Protein AF-A0A524ASZ9-F1 (afdb_monomer_lite)

Radius of gyration: 13.93 Å; chains: 1; bounding box: 34×25×43 Å

Secondary structure (DSSP, 8-state):
-------SS-EEEEEEHHHHHSS--SSTTPPEEEEEEETT-BTTB--PPTT-BS-B-TTT-PBP-EEEEEESSSEEEEEEEEEEETTS-EEEEEEEEEE-

Structure (mmCIF, N/CA/C/O backbone):
data_AF-A0A524ASZ9-F1
#
_entry.id   AF-A0A524ASZ9-F1
#
loop_
_atom_site.group_PDB
_atom_site.id
_atom_site.type_symbol
_atom_site.label_atom_id
_atom_site.label_alt_id
_atom_site.label_comp_id
_atom_site.label_asym_id
_atom_site.label_entity_id
_atom_site.label_seq_id
_atom_site.pdbx_PDB_ins_code
_atom_site.Cartn_x
_atom_site.Cartn_y
_atom_site.Cartn_z
_atom_site.occupancy
_atom_site.B_iso_or_equiv
_atom_site.auth_seq_id
_atom_site.auth_comp_id
_atom_site.auth_asym_id
_atom_site.auth_atom_id
_atom_site.pdbx_PDB_model_num
ATOM 1 N N . MET A 1 1 ? 4.078 -15.315 12.394 1.00 36.28 1 MET A N 1
ATOM 2 C CA . MET A 1 1 ? 3.803 -14.950 13.804 1.00 36.28 1 MET A CA 1
ATOM 3 C C . MET A 1 1 ? 3.989 -13.446 13.894 1.00 36.28 1 MET A C 1
ATOM 5 O O . MET A 1 1 ? 5.095 -12.995 13.645 1.00 36.28 1 MET A O 1
ATOM 9 N N . ARG A 1 2 ? 2.904 -12.683 14.089 1.00 57.12 2 ARG A N 1
ATOM 10 C CA . ARG A 1 2 ? 2.920 -11.209 14.082 1.00 57.12 2 ARG A CA 1
ATOM 11 C C . ARG A 1 2 ? 3.430 -10.699 15.428 1.00 57.12 2 ARG A C 1
ATOM 13 O O . ARG A 1 2 ? 2.941 -11.164 16.455 1.00 57.12 2 ARG A O 1
ATOM 20 N N . VAL A 1 3 ? 4.387 -9.775 15.422 1.00 41.72 3 VAL A N 1
ATOM 21 C CA . VAL A 1 3 ? 4.766 -9.011 16.617 1.00 41.72 3 VAL A CA 1
ATOM 22 C C . VAL A 1 3 ? 4.184 -7.616 16.438 1.00 41.72 3 VAL A C 1
ATOM 24 O O . VAL A 1 3 ? 4.841 -6.730 15.906 1.00 41.72 3 VAL A O 1
ATOM 27 N N . ALA A 1 4 ? 2.925 -7.451 16.840 1.00 48.62 4 ALA A N 1
ATOM 28 C CA . ALA A 1 4 ? 2.390 -6.131 17.128 1.00 48.62 4 ALA A CA 1
ATOM 29 C C . ALA A 1 4 ? 3.093 -5.640 18.400 1.00 48.62 4 ALA A C 1
ATOM 31 O O . ALA A 1 4 ? 3.101 -6.339 19.418 1.00 48.62 4 ALA A O 1
ATOM 32 N N . SER A 1 5 ? 3.748 -4.485 18.340 1.00 49.84 5 SER A N 1
ATOM 33 C CA . SER A 1 5 ? 4.274 -3.841 19.538 1.00 49.84 5 SER A CA 1
ATOM 34 C C . SER A 1 5 ? 3.120 -3.140 20.247 1.00 49.84 5 SER A C 1
ATOM 36 O O . SER A 1 5 ? 2.737 -2.036 19.867 1.00 49.84 5 SER A O 1
ATOM 38 N N . ASP A 1 6 ? 2.553 -3.798 21.258 1.00 45.62 6 ASP A N 1
ATOM 39 C CA . ASP A 1 6 ? 1.555 -3.197 22.141 1.00 45.62 6 ASP A CA 1
ATOM 40 C C . ASP A 1 6 ? 2.241 -2.167 23.050 1.00 45.62 6 ASP A C 1
ATOM 42 O O . ASP A 1 6 ? 2.945 -2.503 24.005 1.00 45.62 6 ASP A O 1
ATOM 46 N N . ILE A 1 7 ? 2.067 -0.893 22.705 1.00 54.34 7 ILE A N 1
ATOM 47 C CA . ILE A 1 7 ? 2.373 0.247 23.567 1.00 54.34 7 ILE A CA 1
ATOM 48 C C . ILE A 1 7 ? 1.058 0.983 23.832 1.00 54.34 7 ILE A C 1
ATOM 50 O O . ILE A 1 7 ? 0.821 2.073 23.329 1.00 54.34 7 ILE A O 1
ATOM 54 N N . GLY A 1 8 ? 0.163 0.361 24.603 1.00 50.94 8 GLY A N 1
ATOM 55 C CA . GLY A 1 8 ? -0.877 1.062 25.360 1.00 50.94 8 GLY A CA 1
ATOM 56 C C . GLY A 1 8 ? -1.770 1.994 24.536 1.00 50.94 8 GLY A C 1
ATOM 57 O O . GLY A 1 8 ? -1.789 3.199 24.777 1.00 50.94 8 GLY A O 1
ATOM 58 N N . GLY A 1 9 ? -2.550 1.429 23.610 1.00 61.19 9 GLY A N 1
ATOM 59 C CA . GLY A 1 9 ? -3.723 2.099 23.028 1.00 61.19 9 GLY A CA 1
ATOM 60 C C . GLY A 1 9 ? -3.666 2.430 21.534 1.00 61.19 9 GLY A C 1
ATOM 61 O O . GLY A 1 9 ? -4.604 3.046 21.030 1.00 61.19 9 GLY A O 1
ATOM 62 N N . THR A 1 10 ? -2.621 2.020 20.812 1.00 70.50 10 THR A N 1
ATOM 63 C CA . THR A 1 10 ? -2.511 2.211 19.355 1.00 70.50 10 THR A CA 1
ATOM 64 C C . THR A 1 10 ? -2.438 0.875 18.623 1.00 70.50 10 THR A C 1
ATOM 66 O O . THR A 1 10 ? -1.542 0.076 18.876 1.00 70.50 10 THR A O 1
ATOM 69 N N . PHE A 1 11 ? -3.360 0.651 17.685 1.00 83.75 11 PHE A N 1
ATOM 70 C CA . PHE A 1 11 ? -3.430 -0.558 16.859 1.00 83.75 11 PHE A CA 1
ATOM 71 C C . PHE A 1 11 ? -2.532 -0.408 15.630 1.00 83.75 11 PHE A C 1
ATOM 73 O O . PHE A 1 11 ? -3.013 -0.239 14.512 1.00 83.75 11 PHE A O 1
ATOM 80 N N . THR A 1 12 ? -1.223 -0.350 15.852 1.00 87.25 12 THR A N 1
ATOM 81 C CA . THR A 1 12 ? -0.228 -0.138 14.795 1.00 87.25 12 THR A CA 1
ATOM 82 C C . THR A 1 12 ? 0.264 -1.470 14.245 1.00 87.25 12 THR A C 1
ATOM 84 O O . THR A 1 12 ? 0.623 -2.356 15.017 1.00 87.25 12 THR A O 1
ATOM 87 N N . ASP A 1 13 ? 0.307 -1.600 12.919 1.00 86.94 13 ASP A N 1
ATOM 88 C CA . ASP A 1 13 ? 0.831 -2.793 12.249 1.00 86.94 13 ASP A CA 1
ATOM 89 C C . ASP A 1 13 ? 1.831 -2.428 11.144 1.00 86.94 13 ASP A C 1
ATOM 91 O O . ASP A 1 13 ? 1.715 -1.379 10.495 1.00 86.94 13 ASP A O 1
ATOM 95 N N . LEU A 1 14 ? 2.808 -3.314 10.936 1.00 89.25 14 LEU A N 1
ATOM 96 C CA . LEU A 1 14 ? 3.757 -3.252 9.825 1.00 89.25 14 LEU A CA 1
ATOM 97 C C . LEU A 1 14 ? 3.242 -4.130 8.692 1.00 89.25 14 LEU A C 1
ATOM 99 O O . LEU A 1 14 ? 3.075 -5.338 8.845 1.00 89.25 14 LEU A O 1
ATOM 103 N N . ILE A 1 15 ? 3.014 -3.514 7.541 1.00 88.56 15 ILE A N 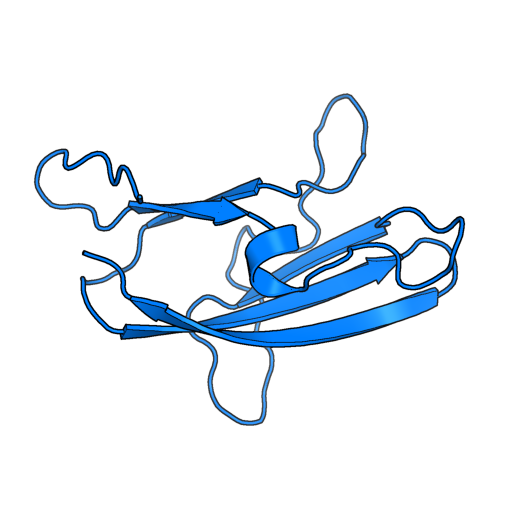1
ATOM 104 C CA . ILE A 1 15 ? 2.374 -4.146 6.395 1.00 88.56 15 ILE A CA 1
ATOM 105 C C . ILE A 1 15 ? 3.393 -4.239 5.270 1.00 88.56 15 ILE A C 1
ATOM 107 O O . ILE A 1 15 ? 3.925 -3.229 4.796 1.00 88.56 15 ILE A O 1
ATOM 111 N N . TYR A 1 16 ? 3.657 -5.472 4.853 1.00 86.12 16 TYR A N 1
ATOM 112 C CA . TYR A 1 16 ? 4.591 -5.806 3.791 1.00 86.12 16 TYR A CA 1
ATOM 113 C C . TYR A 1 16 ? 3.835 -5.960 2.472 1.00 86.12 16 TYR A C 1
ATOM 115 O O . TYR A 1 16 ? 2.801 -6.622 2.401 1.00 86.12 16 TYR A O 1
ATOM 123 N N . LEU A 1 17 ? 4.332 -5.317 1.417 1.00 85.06 17 LEU A N 1
ATOM 124 C CA . LEU A 1 17 ? 3.668 -5.296 0.119 1.00 85.06 17 LEU A CA 1
ATOM 125 C C . LEU A 1 17 ? 3.483 -6.705 -0.453 1.00 85.06 17 LEU A C 1
ATOM 127 O O . LEU A 1 17 ? 2.401 -7.031 -0.928 1.00 85.06 17 LEU A O 1
ATOM 131 N N . ASP A 1 18 ? 4.521 -7.532 -0.396 1.00 83.94 18 ASP A N 1
ATOM 132 C CA . ASP A 1 18 ? 4.534 -8.905 -0.905 1.00 83.94 18 ASP A CA 1
ATOM 133 C C . ASP A 1 18 ? 3.547 -9.833 -0.179 1.00 83.94 18 ASP A C 1
ATOM 135 O O . ASP A 1 18 ? 2.969 -10.715 -0.811 1.00 83.94 18 ASP A O 1
ATOM 139 N N . GLU A 1 19 ? 3.257 -9.598 1.103 1.00 82.81 19 GLU A N 1
ATOM 140 C CA . GLU A 1 19 ? 2.193 -10.317 1.825 1.00 82.81 19 GLU A CA 1
ATOM 141 C C . GLU A 1 19 ? 0.781 -9.979 1.309 1.00 82.81 19 GLU A C 1
ATOM 143 O O . GLU A 1 19 ? -0.141 -10.795 1.418 1.00 82.81 19 GLU A O 1
ATOM 148 N N . VAL A 1 20 ? 0.606 -8.783 0.739 1.00 80.12 20 VAL A N 1
ATOM 149 C CA . VAL A 1 20 ? -0.687 -8.298 0.239 1.00 80.12 20 VAL A CA 1
ATOM 150 C C . VAL A 1 20 ? -0.866 -8.626 -1.239 1.00 80.12 20 VAL A C 1
ATOM 152 O O . VAL A 1 20 ? -1.932 -9.096 -1.633 1.00 80.12 20 VAL A O 1
ATOM 155 N N . ILE A 1 21 ? 0.155 -8.393 -2.069 1.00 79.94 21 ILE A N 1
ATOM 156 C CA . ILE A 1 21 ? 0.045 -8.524 -3.532 1.00 79.94 21 ILE A CA 1
ATOM 157 C C . ILE A 1 21 ? 0.693 -9.791 -4.106 1.00 79.94 21 ILE A C 1
ATOM 159 O O . ILE A 1 21 ? 0.467 -10.095 -5.282 1.00 79.94 21 ILE A O 1
ATOM 163 N N . GLY A 1 22 ? 1.475 -10.524 -3.306 1.00 75.94 22 GLY A N 1
ATOM 164 C CA . GLY A 1 22 ? 2.293 -11.654 -3.749 1.00 75.94 22 GLY A CA 1
ATOM 165 C C . GLY A 1 22 ? 3.593 -11.216 -4.432 1.00 75.94 22 GLY A C 1
ATOM 166 O O . GLY A 1 22 ? 4.191 -10.203 -4.071 1.00 75.94 22 GLY A O 1
ATOM 167 N N . GLU A 1 23 ? 4.040 -11.979 -5.437 1.00 67.94 23 GLU A N 1
ATOM 168 C CA . GLU A 1 23 ? 5.201 -11.591 -6.244 1.00 67.94 23 GLU A CA 1
ATOM 169 C C . GLU A 1 23 ? 4.962 -10.233 -6.915 1.00 67.94 23 GLU A C 1
ATOM 171 O O . GLU A 1 23 ? 3.975 -9.998 -7.614 1.00 67.94 23 GLU A O 1
ATOM 176 N N . VAL A 1 24 ? 5.895 -9.327 -6.646 1.00 66.19 24 VAL A N 1
ATOM 177 C CA . VAL A 1 24 ? 5.747 -7.886 -6.850 1.00 66.19 24 VAL A CA 1
ATOM 178 C C . VAL A 1 24 ? 5.999 -7.475 -8.314 1.00 66.19 24 VAL A C 1
ATOM 180 O O . VAL A 1 24 ? 5.581 -6.405 -8.747 1.00 66.19 24 VAL A O 1
ATOM 183 N N . SER A 1 25 ? 6.657 -8.323 -9.107 1.00 63.69 25 SER A N 1
ATOM 184 C CA . SER A 1 25 ? 6.939 -8.067 -10.523 1.00 63.69 25 SER A CA 1
ATOM 185 C C . SER A 1 25 ? 5.682 -8.310 -11.371 1.00 63.69 25 SER A C 1
ATOM 187 O O . SER A 1 25 ? 5.213 -9.440 -11.502 1.00 63.69 25 SER A O 1
ATOM 189 N N . LEU A 1 26 ? 5.118 -7.235 -11.936 1.00 79.38 26 LEU A N 1
ATOM 190 C CA . LEU A 1 26 ? 4.000 -7.318 -12.888 1.00 79.38 26 LEU A CA 1
ATOM 191 C C . LEU A 1 26 ? 4.508 -7.604 -14.308 1.00 79.38 26 LEU A C 1
ATOM 193 O O . LEU A 1 26 ? 3.918 -8.415 -15.021 1.00 79.38 26 LEU A O 1
ATOM 197 N N . ASN A 1 27 ? 5.638 -7.001 -14.676 1.00 85.12 27 ASN A N 1
ATOM 198 C CA . ASN A 1 27 ? 6.460 -7.366 -15.826 1.00 85.12 27 ASN A CA 1
ATOM 199 C C . ASN A 1 27 ? 7.783 -7.979 -15.351 1.00 85.12 27 ASN A C 1
ATOM 201 O O . ASN A 1 27 ? 8.384 -7.461 -14.411 1.00 85.12 27 ASN A O 1
ATOM 205 N N . LYS A 1 28 ? 8.256 -9.043 -16.021 1.00 81.12 28 LYS A N 1
ATOM 206 C CA . LYS A 1 28 ? 9.377 -9.915 -15.592 1.00 81.12 28 LYS A CA 1
ATOM 207 C C . LYS A 1 28 ? 10.647 -9.178 -15.134 1.00 81.12 28 LYS A C 1
ATOM 209 O O . LYS A 1 28 ? 11.298 -9.638 -14.203 1.00 81.12 28 LYS A O 1
ATOM 214 N N . ASP A 1 29 ? 10.961 -8.047 -15.761 1.00 85.81 29 ASP A N 1
ATOM 215 C CA . ASP A 1 29 ? 12.130 -7.212 -15.444 1.00 85.81 29 ASP A CA 1
ATOM 216 C C . ASP A 1 29 ? 11.739 -5.804 -14.946 1.00 85.81 29 ASP A C 1
ATOM 218 O O . ASP A 1 29 ? 12.582 -4.915 -14.832 1.00 85.81 29 ASP A O 1
ATOM 222 N N . GLY A 1 30 ? 10.447 -5.580 -14.694 1.00 84.88 30 GLY A N 1
ATOM 223 C CA . GLY A 1 30 ? 9.890 -4.318 -14.222 1.00 84.88 30 GLY A CA 1
ATOM 224 C C . GLY A 1 30 ? 10.163 -4.089 -12.742 1.00 84.88 30 GLY A C 1
ATOM 225 O O . GLY A 1 30 ? 10.089 -5.006 -11.918 1.00 84.88 30 GLY A O 1
ATOM 226 N N . ALA A 1 31 ? 10.455 -2.841 -12.396 1.00 87.38 31 ALA A N 1
ATOM 227 C CA . ALA A 1 31 ? 10.571 -2.399 -11.016 1.00 87.38 31 ALA A CA 1
ATOM 228 C C . ALA A 1 31 ? 9.283 -1.693 -10.592 1.00 87.38 31 ALA A C 1
ATOM 230 O O . ALA A 1 31 ? 8.694 -0.940 -11.365 1.00 87.38 31 ALA A O 1
ATOM 231 N N . ILE A 1 32 ? 8.870 -1.864 -9.333 1.00 89.31 32 ILE A N 1
ATOM 232 C CA . ILE A 1 32 ? 7.745 -1.085 -8.811 1.00 89.31 32 ILE A CA 1
ATOM 233 C C . ILE A 1 32 ? 8.085 0.396 -8.855 1.00 89.31 32 ILE A C 1
ATOM 235 O O . ILE A 1 32 ? 8.981 0.886 -8.156 1.00 89.31 32 ILE A O 1
ATOM 239 N N . ALA A 1 33 ? 7.309 1.111 -9.658 1.00 88.69 33 ALA A N 1
ATOM 240 C CA . ALA A 1 33 ? 7.361 2.546 -9.749 1.00 88.69 33 ALA A CA 1
ATOM 241 C C . ALA A 1 33 ? 6.513 3.154 -8.635 1.00 88.69 33 ALA A C 1
ATOM 243 O O . ALA A 1 33 ? 7.013 4.028 -7.934 1.00 88.69 33 ALA A O 1
ATOM 244 N N . ASN A 1 34 ? 5.275 2.699 -8.438 1.00 89.81 34 ASN A N 1
ATOM 245 C CA . ASN A 1 34 ? 4.313 3.330 -7.535 1.00 89.81 34 ASN A CA 1
ATOM 246 C C . ASN A 1 34 ? 3.622 2.307 -6.630 1.00 89.81 34 ASN A C 1
ATOM 248 O O . ASN A 1 34 ? 3.238 1.235 -7.084 1.00 89.81 34 ASN A O 1
ATOM 252 N N . VAL A 1 35 ? 3.405 2.694 -5.370 1.00 92.44 35 VAL A N 1
ATOM 253 C CA . VAL A 1 35 ? 2.577 1.968 -4.396 1.00 92.44 35 VAL A CA 1
ATOM 254 C C . VAL A 1 35 ? 1.613 2.961 -3.752 1.00 92.44 35 VAL A C 1
ATOM 256 O O . VAL A 1 35 ? 2.008 4.081 -3.399 1.00 92.44 35 VAL A O 1
ATOM 259 N N . GLN A 1 36 ? 0.351 2.562 -3.620 1.00 95.25 36 GLN A N 1
ATOM 260 C CA . GLN A 1 36 ? -0.697 3.312 -2.937 1.00 95.25 36 GLN A CA 1
ATOM 261 C C . GLN A 1 36 ? -1.491 2.381 -2.024 1.00 95.25 36 GLN A C 1
ATOM 263 O O . GLN A 1 36 ? -1.811 1.261 -2.423 1.00 95.25 36 GLN A O 1
ATOM 268 N N . TRP A 1 37 ? -1.844 2.859 -0.833 1.00 95.88 37 TRP A N 1
ATOM 269 C CA . TRP A 1 37 ? -2.614 2.091 0.149 1.00 95.88 37 TRP A CA 1
ATOM 270 C C . TRP A 1 37 ? -3.948 2.756 0.463 1.00 95.88 37 TRP A C 1
ATOM 272 O O . TRP A 1 37 ? -4.002 3.967 0.652 1.00 95.88 37 TRP A O 1
ATOM 282 N N . ASP A 1 38 ? -5.000 1.955 0.568 1.00 96.44 38 ASP A N 1
ATOM 283 C CA . ASP A 1 38 ? -6.334 2.310 1.049 1.00 96.44 38 ASP A CA 1
ATOM 284 C C . ASP A 1 38 ? -6.653 1.410 2.254 1.00 96.44 38 ASP A C 1
ATOM 286 O O . ASP A 1 38 ? -7.044 0.255 2.091 1.00 96.44 38 ASP A O 1
ATOM 290 N N . PHE A 1 39 ? -6.426 1.908 3.473 1.00 95.44 39 PHE A N 1
ATOM 291 C CA . PHE A 1 39 ? -6.626 1.138 4.708 1.00 95.44 39 PHE A CA 1
ATOM 292 C C . PHE A 1 39 ? -8.082 1.094 5.189 1.00 95.44 39 PHE A C 1
ATOM 294 O O . PHE A 1 39 ? -8.379 0.426 6.178 1.00 95.44 39 PHE A O 1
ATOM 301 N N . CYS A 1 40 ? -8.990 1.805 4.517 1.00 93.19 40 CYS A N 1
ATOM 302 C CA . CYS A 1 40 ? -10.414 1.848 4.845 1.00 93.19 40 CYS A CA 1
ATOM 303 C C . CYS A 1 40 ? -11.234 1.568 3.581 1.00 93.19 40 CYS A C 1
ATOM 305 O O . CYS A 1 40 ? -12.156 2.312 3.231 1.00 93.19 40 CYS A O 1
ATOM 307 N N . HIS A 1 41 ? -10.858 0.502 2.873 1.00 94.94 41 HIS A N 1
ATOM 308 C CA . HIS A 1 41 ? -11.380 0.241 1.546 1.00 94.94 41 HIS A CA 1
ATOM 309 C C . HIS A 1 41 ? -12.877 -0.068 1.589 1.00 94.94 41 HIS A C 1
ATOM 311 O O . HIS A 1 41 ? -13.339 -0.947 2.322 1.00 94.94 41 HIS A O 1
ATOM 317 N N . GLN A 1 42 ? -13.635 0.642 0.756 1.00 91.19 42 GLN A N 1
ATOM 318 C CA . GLN A 1 42 ? -15.059 0.412 0.542 1.00 91.19 42 GLN A CA 1
ATOM 319 C C . GLN A 1 42 ? -15.274 -0.195 -0.842 1.00 91.19 42 GLN A C 1
ATOM 321 O O . GLN A 1 42 ? -14.659 0.222 -1.825 1.00 91.19 42 GLN A O 1
ATOM 326 N N . ALA A 1 43 ? -16.176 -1.175 -0.926 1.00 87.94 43 ALA A N 1
ATOM 327 C CA . ALA A 1 43 ? -16.437 -1.894 -2.166 1.00 87.94 43 ALA A CA 1
ATOM 328 C C . ALA A 1 43 ? -16.739 -0.933 -3.332 1.00 87.94 43 ALA A C 1
ATOM 330 O O . ALA A 1 43 ? -17.601 -0.059 -3.236 1.00 87.94 43 ALA A O 1
ATOM 331 N N . GLY A 1 44 ? -16.035 -1.127 -4.449 1.00 83.69 44 GLY A N 1
ATOM 332 C CA . GLY A 1 44 ? -16.267 -0.396 -5.696 1.00 83.69 44 GLY A CA 1
ATOM 333 C C . GLY A 1 44 ? -15.507 0.924 -5.845 1.00 83.69 44 GLY A C 1
ATOM 334 O O . GLY A 1 44 ? -15.632 1.554 -6.896 1.00 83.69 44 GLY A O 1
ATOM 335 N N . LYS A 1 45 ? -14.699 1.351 -4.862 1.00 89.75 45 LYS A N 1
ATOM 336 C CA . LYS A 1 45 ? -13.869 2.555 -5.009 1.00 89.75 45 LYS A CA 1
ATOM 337 C C . LYS A 1 45 ? -12.558 2.461 -4.236 1.00 89.75 45 LYS A C 1
ATOM 339 O O . LYS A 1 45 ? -12.558 2.313 -3.023 1.00 89.75 45 LYS A O 1
ATOM 344 N N . PHE A 1 46 ? -11.446 2.629 -4.945 1.00 94.62 46 PHE A N 1
ATOM 345 C CA . PHE A 1 46 ? -10.134 2.801 -4.329 1.00 94.62 46 PHE A CA 1
ATOM 346 C C . PHE A 1 46 ? -9.940 4.266 -3.920 1.00 94.62 46 PHE A C 1
ATOM 348 O O . PHE A 1 46 ? -10.047 5.164 -4.764 1.00 94.62 46 PHE A O 1
ATOM 355 N N . ILE A 1 47 ? -9.673 4.515 -2.638 1.00 95.50 47 ILE A N 1
ATOM 356 C CA . ILE A 1 47 ? -9.357 5.851 -2.120 1.00 95.50 47 ILE A CA 1
ATOM 357 C C . ILE A 1 47 ? -8.065 5.764 -1.317 1.00 95.50 47 ILE A C 1
ATOM 359 O O . ILE A 1 47 ? -8.059 5.288 -0.186 1.00 95.50 47 ILE A O 1
ATOM 363 N N . SER A 1 48 ? -6.967 6.266 -1.880 1.00 95.94 48 SER A N 1
ATOM 364 C CA . SER A 1 48 ? -5.679 6.256 -1.189 1.00 95.94 48 SER A CA 1
ATOM 365 C C . SER A 1 48 ? -5.780 6.976 0.157 1.00 95.94 48 SER A C 1
ATOM 367 O O . SER A 1 48 ? -6.243 8.117 0.246 1.00 95.94 48 SER A O 1
ATOM 369 N N . 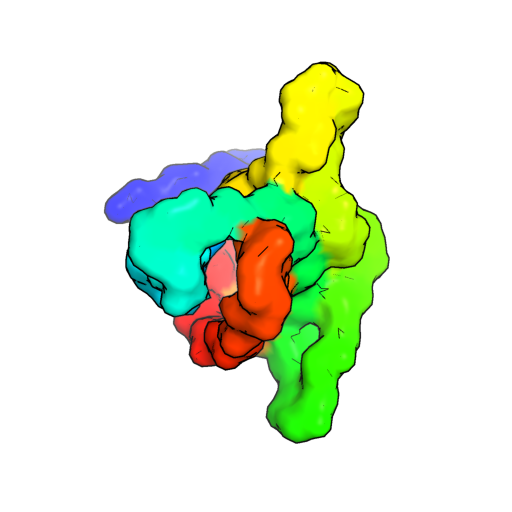THR A 1 49 ? -5.314 6.313 1.209 1.00 96.50 49 THR A N 1
ATOM 370 C CA . THR A 1 49 ? -5.191 6.893 2.540 1.00 96.50 49 THR A CA 1
ATOM 371 C C . THR A 1 49 ? -4.186 8.038 2.493 1.00 96.50 49 THR A C 1
ATOM 373 O O . THR A 1 49 ? -3.102 7.918 1.918 1.00 96.50 49 THR A O 1
ATOM 376 N N . GLN A 1 50 ? -4.545 9.173 3.095 1.00 95.06 50 GLN A N 1
ATOM 377 C CA . GLN A 1 50 ? -3.698 10.360 3.090 1.00 95.06 50 GLN A CA 1
ATOM 378 C C . GLN A 1 50 ? -2.311 10.046 3.661 1.00 95.06 50 GLN A C 1
ATOM 380 O O . GLN A 1 50 ? -2.186 9.467 4.734 1.00 95.06 50 GLN A O 1
ATOM 385 N N . GLY A 1 51 ? -1.267 10.443 2.932 1.00 93.88 51 GLY A N 1
ATOM 386 C CA . GLY A 1 51 ? 0.121 10.158 3.301 1.00 93.88 51 GLY A CA 1
ATOM 387 C C . GLY A 1 51 ? 0.649 8.814 2.798 1.00 93.88 51 GLY A C 1
ATOM 388 O O . GLY A 1 51 ? 1.853 8.613 2.858 1.00 93.88 51 GLY A O 1
ATOM 389 N N . TYR A 1 52 ? -0.195 7.949 2.225 1.00 95.06 52 TYR A N 1
ATOM 390 C CA . TYR A 1 52 ? 0.189 6.631 1.702 1.00 95.06 52 TYR A CA 1
ATOM 391 C C . TYR A 1 52 ? 0.034 6.520 0.181 1.00 95.06 52 TYR A C 1
ATOM 393 O O . TYR A 1 52 ? -0.143 5.435 -0.370 1.00 95.06 52 TYR A O 1
ATOM 401 N N . THR A 1 53 ? 0.125 7.658 -0.507 1.00 93.94 53 THR A N 1
ATOM 402 C CA . THR A 1 53 ? 0.065 7.759 -1.967 1.00 93.94 53 THR A CA 1
ATOM 403 C C . THR A 1 53 ? 1.469 7.989 -2.521 1.00 93.94 53 THR A C 1
ATOM 405 O O . THR A 1 53 ? 2.136 8.941 -2.117 1.00 93.94 53 THR A O 1
ATOM 408 N N . PHE A 1 54 ? 1.911 7.152 -3.467 1.00 90.12 54 PHE A N 1
ATOM 409 C CA . PHE A 1 54 ? 3.206 7.281 -4.154 1.00 90.12 54 PHE A CA 1
ATOM 410 C C . PHE A 1 54 ? 4.407 7.324 -3.196 1.00 90.12 54 PHE A C 1
ATOM 412 O O . PHE A 1 54 ? 5.343 8.107 -3.383 1.00 90.12 54 PHE A O 1
ATOM 419 N N . LEU A 1 55 ? 4.379 6.486 -2.157 1.00 86.94 55 LEU A N 1
ATOM 420 C CA . LEU A 1 55 ? 5.437 6.444 -1.153 1.00 86.94 55 LEU A CA 1
ATOM 421 C C . LEU A 1 55 ? 6.776 6.053 -1.781 1.00 86.94 55 LEU A C 1
ATOM 423 O O . LEU A 1 55 ? 6.909 4.999 -2.407 1.00 86.94 55 LEU A O 1
ATOM 427 N N . ARG A 1 56 ? 7.787 6.900 -1.573 1.00 89.81 56 ARG A N 1
ATOM 428 C CA . ARG A 1 56 ? 9.151 6.684 -2.056 1.00 89.81 56 ARG A CA 1
ATOM 429 C C . ARG A 1 56 ? 10.167 6.942 -0.962 1.00 89.81 56 ARG A C 1
ATOM 431 O O . ARG A 1 56 ? 10.075 7.931 -0.233 1.00 89.81 56 ARG A O 1
ATOM 438 N N . ASP A 1 57 ? 11.187 6.097 -0.918 1.00 89.56 57 ASP A N 1
ATOM 439 C CA . ASP A 1 57 ? 12.365 6.367 -0.113 1.00 89.56 57 ASP A CA 1
ATOM 440 C C . ASP A 1 57 ? 13.082 7.614 -0.654 1.00 89.56 57 ASP A C 1
ATOM 442 O O . ASP A 1 57 ? 13.360 7.748 -1.851 1.00 89.56 57 ASP A O 1
ATOM 446 N N . LYS A 1 58 ? 13.386 8.567 0.230 1.00 87.94 58 LYS A N 1
ATOM 447 C CA . LYS A 1 58 ? 13.899 9.883 -0.183 1.00 87.94 58 LYS A CA 1
ATOM 448 C C . LYS A 1 58 ? 15.285 9.800 -0.818 1.00 87.94 58 LYS A C 1
ATOM 450 O O . LYS A 1 58 ? 15.592 10.643 -1.668 1.00 87.94 58 LYS A O 1
ATOM 455 N N . LYS A 1 59 ? 16.096 8.818 -0.412 1.00 91.50 59 LYS A N 1
ATOM 456 C CA . LYS A 1 59 ? 17.490 8.652 -0.836 1.00 91.50 59 LYS A CA 1
ATOM 457 C C . LYS A 1 59 ? 17.586 7.890 -2.155 1.00 91.50 59 LYS A C 1
ATOM 459 O O . LYS A 1 59 ? 18.237 8.355 -3.082 1.00 91.50 59 LYS A O 1
ATOM 464 N N . THR A 1 60 ? 16.929 6.743 -2.239 1.00 90.81 60 THR A N 1
ATOM 465 C CA . THR A 1 60 ? 16.994 5.823 -3.382 1.00 90.81 60 THR A CA 1
ATOM 466 C C . THR A 1 60 ? 15.940 6.109 -4.446 1.00 90.81 60 THR A C 1
ATOM 468 O O . THR A 1 60 ? 16.061 5.601 -5.556 1.00 90.81 60 THR A O 1
ATOM 471 N N . LYS A 1 61 ? 14.905 6.900 -4.121 1.00 86.44 61 LYS A N 1
ATOM 472 C CA . LYS A 1 61 ? 13.726 7.184 -4.966 1.00 86.44 61 LYS A CA 1
ATOM 473 C C . LYS A 1 61 ? 12.874 5.955 -5.314 1.00 86.44 61 LYS A C 1
ATOM 475 O O . LYS A 1 61 ? 11.885 6.085 -6.041 1.00 86.44 61 LYS A O 1
ATOM 480 N N . ARG A 1 62 ? 13.217 4.785 -4.770 1.00 88.56 62 ARG A N 1
ATOM 481 C CA . ARG A 1 62 ? 12.471 3.536 -4.942 1.00 88.56 62 ARG A CA 1
ATOM 482 C C . ARG A 1 62 ? 11.165 3.583 -4.162 1.00 88.56 62 ARG A C 1
ATOM 484 O O . ARG A 1 62 ? 11.069 4.295 -3.161 1.00 88.56 62 ARG A O 1
ATOM 491 N N . ALA A 1 63 ? 10.174 2.834 -4.631 1.00 89.38 63 ALA A N 1
ATOM 492 C CA . ALA A 1 63 ? 8.918 2.693 -3.916 1.00 89.38 63 ALA A CA 1
ATOM 493 C C . ALA A 1 63 ? 9.137 2.063 -2.532 1.00 89.38 63 ALA A C 1
ATOM 495 O O . ALA A 1 63 ? 10.002 1.202 -2.354 1.00 89.38 63 ALA A O 1
ATOM 496 N N . VAL A 1 64 ? 8.357 2.512 -1.551 1.00 89.69 64 VAL A N 1
ATOM 497 C CA . VAL A 1 64 ? 8.359 1.938 -0.201 1.00 89.69 64 VAL A CA 1
ATOM 498 C C . VAL A 1 64 ? 7.476 0.693 -0.201 1.00 89.69 64 VAL A C 1
ATOM 500 O O . VAL A 1 64 ? 6.283 0.784 -0.477 1.00 89.69 64 VAL A O 1
ATOM 503 N N . LEU A 1 65 ? 8.074 -0.462 0.098 1.00 88.56 65 LEU A N 1
ATOM 504 C CA . LEU A 1 65 ? 7.394 -1.766 0.068 1.00 88.56 65 LEU A CA 1
ATOM 505 C C . LEU A 1 65 ? 6.920 -2.233 1.451 1.00 88.56 65 LEU A C 1
ATOM 507 O O . LEU A 1 65 ? 6.238 -3.242 1.549 1.00 88.56 65 LEU A O 1
ATOM 511 N N . VAL A 1 66 ? 7.294 -1.521 2.513 1.00 90.00 66 VAL A N 1
ATOM 512 C CA . VAL A 1 66 ? 6.868 -1.812 3.885 1.00 90.00 66 VAL A CA 1
ATOM 513 C C . VAL A 1 66 ? 6.363 -0.522 4.495 1.00 90.00 66 VAL A C 1
ATOM 515 O O . VAL A 1 66 ? 7.073 0.484 4.479 1.00 90.00 66 VAL A O 1
ATOM 518 N N . VAL A 1 67 ? 5.140 -0.540 5.005 1.00 91.25 67 VAL A N 1
ATOM 519 C CA . VAL A 1 67 ? 4.495 0.636 5.589 1.00 91.25 67 VAL A CA 1
ATOM 520 C C . VAL A 1 67 ? 4.030 0.330 7.000 1.00 91.25 67 VAL A C 1
ATOM 522 O O . VAL A 1 67 ? 3.618 -0.783 7.298 1.00 91.25 67 VAL A O 1
ATOM 525 N N . GLU A 1 68 ? 4.087 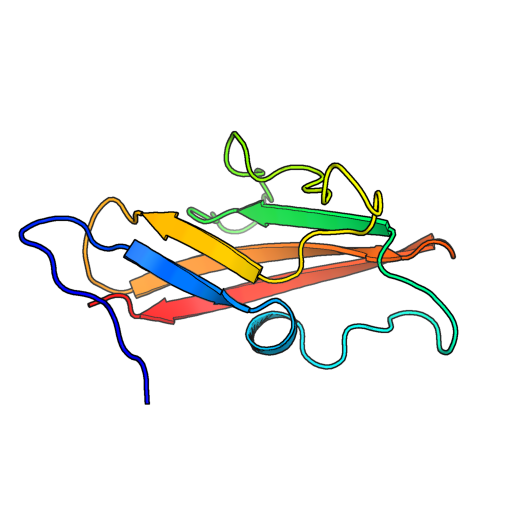1.333 7.863 1.00 92.56 68 GLU A N 1
ATOM 526 C CA . GLU A 1 68 ? 3.478 1.283 9.187 1.00 92.56 68 GLU A CA 1
ATOM 527 C C . GLU A 1 68 ? 2.166 2.063 9.141 1.00 92.56 68 GLU A C 1
ATOM 529 O O . GLU A 1 68 ? 2.133 3.178 8.605 1.00 92.56 68 GLU A O 1
ATOM 534 N N . TYR A 1 69 ? 1.087 1.495 9.677 1.00 92.56 69 TYR A N 1
ATOM 535 C CA . TYR A 1 69 ? -0.200 2.180 9.783 1.00 92.56 69 TYR A CA 1
ATOM 536 C C . TYR A 1 69 ? -0.849 1.932 11.142 1.00 92.56 69 TYR A C 1
ATOM 538 O O . TYR A 1 69 ? -0.906 0.801 11.620 1.00 92.56 69 TYR A O 1
ATOM 546 N N . THR A 1 70 ? -1.367 3.003 11.745 1.00 92.88 70 THR A N 1
ATOM 547 C CA . THR A 1 70 ? -2.136 2.941 12.990 1.00 92.88 70 THR A CA 1
ATOM 548 C C . THR A 1 70 ? -3.619 2.883 12.670 1.00 92.88 70 THR A C 1
ATOM 550 O O . THR A 1 70 ? -4.220 3.873 12.248 1.00 92.88 70 THR A O 1
ATOM 553 N N . PHE A 1 71 ? -4.219 1.721 12.904 1.00 91.94 71 PHE A N 1
ATOM 554 C CA . PHE A 1 71 ? -5.643 1.506 12.726 1.00 91.94 71 PHE A CA 1
ATOM 555 C C . PHE A 1 71 ? -6.444 2.200 13.836 1.00 91.94 71 PHE A C 1
ATOM 557 O O . PHE A 1 71 ? -6.010 2.257 14.990 1.00 91.94 71 PHE A O 1
ATOM 564 N N . PRO A 1 72 ? -7.653 2.702 13.528 1.00 90.62 72 PRO A N 1
ATOM 565 C CA . PRO A 1 72 ? -8.485 3.395 14.512 1.00 90.62 72 PRO A CA 1
ATOM 566 C C . PRO A 1 72 ? -9.017 2.467 15.616 1.00 90.62 72 PRO A C 1
ATOM 568 O O . PRO A 1 72 ? -9.463 2.944 16.656 1.00 90.62 72 PRO A O 1
ATOM 571 N N . LYS A 1 73 ? -9.022 1.150 15.379 1.00 90.38 73 LYS A N 1
ATOM 572 C CA . LYS A 1 73 ? -9.467 0.113 16.316 1.00 90.38 73 LYS A CA 1
ATOM 573 C C . LYS A 1 73 ? -8.862 -1.246 15.958 1.00 90.38 73 LYS A C 1
ATOM 575 O O . LYS A 1 73 ? -8.583 -1.487 14.782 1.00 90.38 73 LYS A O 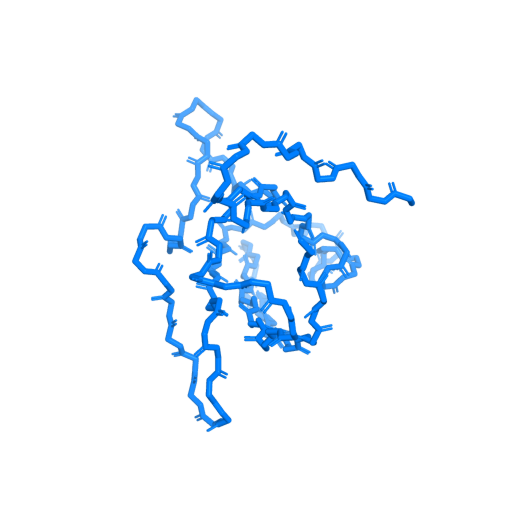1
ATOM 580 N N . ALA A 1 74 ? -8.762 -2.145 16.934 1.00 90.44 74 ALA A N 1
ATOM 581 C CA . ALA A 1 74 ? -8.573 -3.571 16.675 1.00 90.44 74 ALA A CA 1
ATOM 582 C C . ALA A 1 74 ? -9.757 -4.170 15.897 1.00 90.44 74 ALA A C 1
ATOM 584 O O . ALA A 1 74 ? -10.866 -3.620 15.858 1.00 90.44 74 ALA A O 1
ATOM 585 N N . GLY A 1 75 ? -9.503 -5.334 15.314 1.00 90.62 75 GLY A N 1
ATOM 586 C CA . GLY A 1 75 ? -10.439 -6.154 14.568 1.00 90.62 75 GLY A CA 1
ATOM 587 C C . GLY A 1 75 ? -10.105 -6.222 13.084 1.00 90.62 75 GLY A C 1
ATOM 588 O O . GLY A 1 75 ? -8.991 -5.935 12.638 1.00 90.62 75 GLY A O 1
ATOM 589 N N . THR A 1 76 ? -11.113 -6.618 12.320 1.00 92.81 76 THR A N 1
ATOM 590 C CA . THR A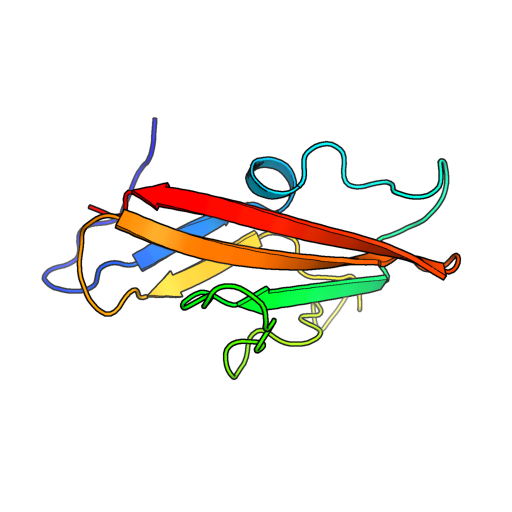 1 76 ? -10.990 -6.869 10.891 1.00 92.81 76 THR A CA 1
ATOM 591 C C . THR A 1 76 ? -11.061 -5.577 10.078 1.00 92.81 76 THR A C 1
ATOM 593 O O . THR A 1 76 ? -12.003 -4.794 10.224 1.00 92.81 76 THR A O 1
ATOM 596 N N . HIS A 1 77 ? -10.110 -5.393 9.163 1.00 92.50 77 HIS A N 1
ATOM 597 C CA . HIS A 1 77 ? -10.047 -4.265 8.231 1.00 92.50 77 HIS A CA 1
ATOM 598 C C . HIS A 1 77 ? -9.931 -4.761 6.792 1.00 92.50 77 HIS A C 1
ATOM 600 O O . HIS A 1 77 ? -9.220 -5.725 6.513 1.00 92.50 77 HIS A O 1
ATOM 606 N N . THR A 1 78 ? -10.632 -4.098 5.870 1.00 93.81 78 THR A N 1
ATOM 607 C CA . THR A 1 78 ? -10.457 -4.326 4.429 1.00 93.81 78 THR A CA 1
ATOM 608 C C . THR A 1 78 ? -9.468 -3.298 3.906 1.00 93.81 78 THR A C 1
ATOM 610 O O . THR A 1 78 ? -9.729 -2.097 3.958 1.00 93.81 78 THR A O 1
ATOM 613 N N . VAL A 1 79 ? -8.333 -3.781 3.420 1.00 93.88 79 VAL A N 1
ATOM 614 C CA . VAL A 1 79 ? -7.238 -2.969 2.897 1.00 93.88 79 VAL A CA 1
ATOM 615 C C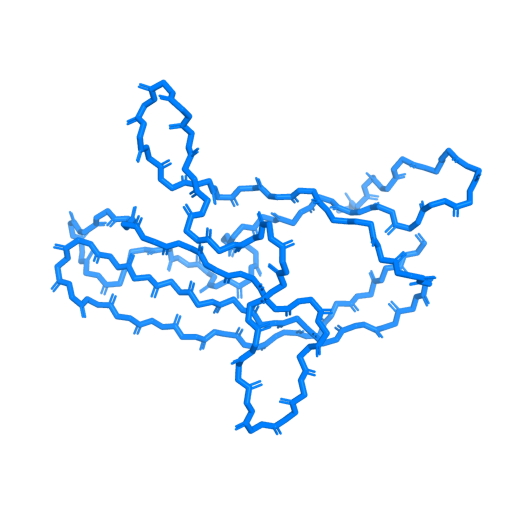 . VAL A 1 79 ? -7.125 -3.223 1.404 1.00 93.88 79 VAL A C 1
ATOM 617 O O . VAL A 1 79 ? -7.183 -4.370 0.961 1.00 93.88 79 VAL A O 1
ATOM 620 N N . ALA A 1 80 ? -6.947 -2.168 0.619 1.00 94.50 80 ALA A N 1
ATOM 621 C CA . ALA A 1 80 ? -6.572 -2.285 -0.778 1.00 94.50 80 ALA A CA 1
ATOM 622 C C . ALA A 1 80 ? -5.181 -1.695 -1.019 1.00 94.50 80 ALA A C 1
ATOM 624 O O . ALA A 1 80 ? -4.797 -0.683 -0.434 1.00 94.50 80 ALA A O 1
ATOM 625 N N . CYS A 1 81 ? -4.430 -2.323 -1.915 1.00 94.19 81 CYS A N 1
ATOM 626 C CA . CYS A 1 81 ? -3.135 -1.851 -2.377 1.00 94.19 81 CYS A CA 1
ATOM 627 C C . CYS A 1 81 ? -3.156 -1.765 -3.900 1.00 94.19 81 CYS A C 1
ATOM 629 O O . CYS A 1 81 ? -3.532 -2.736 -4.556 1.00 94.19 81 CYS A O 1
ATOM 631 N N . SER A 1 82 ? -2.758 -0.622 -4.460 1.00 93.56 82 SER A N 1
ATOM 632 C CA . SER A 1 82 ? -2.537 -0.478 -5.899 1.00 93.56 82 SER A CA 1
ATOM 633 C C . SER A 1 82 ? -1.056 -0.284 -6.188 1.00 93.56 82 SER A C 1
ATOM 635 O O . SER A 1 82 ? -0.400 0.570 -5.580 1.00 93.56 82 SER A O 1
ATOM 637 N N . VAL A 1 83 ? -0.540 -1.077 -7.122 1.00 92.50 83 VAL A N 1
ATOM 638 C CA . VAL A 1 83 ? 0.847 -1.043 -7.572 1.00 92.50 83 VAL A CA 1
ATOM 639 C C . VAL A 1 83 ? 0.933 -0.802 -9.065 1.00 92.50 83 VAL A C 1
ATOM 641 O O . VAL A 1 83 ? 0.154 -1.354 -9.837 1.00 92.50 83 VAL A O 1
ATOM 644 N N . GLN A 1 84 ? 1.919 -0.002 -9.458 1.00 92.06 84 GLN A N 1
ATOM 645 C CA . GLN A 1 84 ? 2.307 0.171 -10.853 1.00 92.06 84 GLN A CA 1
ATOM 646 C C . GLN A 1 84 ? 3.807 -0.053 -10.986 1.00 92.06 84 GLN A C 1
ATOM 648 O O . GLN A 1 84 ? 4.583 0.446 -10.161 1.00 92.06 84 GLN A O 1
ATOM 653 N N . ASP A 1 85 ? 4.217 -0.770 -12.022 1.00 91.38 85 ASP A N 1
ATOM 654 C CA . ASP A 1 85 ? 5.622 -0.872 -12.396 1.00 91.38 85 ASP A CA 1
ATOM 655 C C . ASP A 1 85 ? 6.031 0.219 -13.399 1.00 91.38 85 ASP A C 1
ATOM 657 O O . ASP A 1 85 ? 5.229 1.049 -13.836 1.00 91.38 85 ASP A O 1
ATOM 661 N N . ASP A 1 86 ? 7.318 0.260 -13.716 1.00 91.69 86 ASP A N 1
ATOM 662 C CA . ASP A 1 86 ? 7.922 1.203 -14.655 1.00 91.69 86 ASP A CA 1
ATOM 663 C C . ASP A 1 86 ? 7.709 0.844 -16.137 1.00 91.69 86 ASP A C 1
ATOM 665 O O . ASP A 1 86 ? 8.176 1.568 -17.017 1.00 91.69 86 ASP A O 1
ATOM 669 N N . GLN A 1 87 ? 6.971 -0.231 -16.421 1.00 93.12 87 GLN A N 1
ATOM 670 C CA . GLN A 1 87 ? 6.659 -0.724 -17.765 1.00 93.12 87 GLN A CA 1
ATOM 671 C C . GLN A 1 87 ? 5.151 -0.679 -18.068 1.00 93.12 87 GLN A C 1
ATOM 673 O O . GLN A 1 87 ? 4.700 -1.195 -19.090 1.00 93.12 87 GLN A O 1
ATOM 678 N N . GLY A 1 88 ? 4.366 -0.017 -17.211 1.00 89.38 88 GLY A N 1
ATOM 679 C CA . GLY A 1 88 ? 2.929 0.196 -17.398 1.00 89.38 88 GLY A CA 1
ATOM 680 C C . GLY A 1 88 ? 2.044 -0.943 -16.888 1.00 89.38 88 GLY A C 1
ATOM 681 O O . GLY A 1 88 ? 0.831 -0.894 -17.084 1.00 89.38 88 GLY A O 1
ATOM 682 N N . GLY A 1 89 ? 2.615 -1.953 -16.228 1.00 90.94 89 GLY A N 1
ATOM 683 C CA . GLY A 1 89 ? 1.851 -2.948 -15.487 1.00 90.94 89 GLY A CA 1
ATOM 684 C C . GLY A 1 89 ? 1.192 -2.308 -14.268 1.00 90.94 89 GLY A C 1
ATOM 685 O O . GLY A 1 89 ? 1.851 -1.604 -13.506 1.00 90.94 89 GLY A O 1
ATOM 686 N N . GLU A 1 90 ? -0.098 -2.576 -14.064 1.00 91.94 90 GLU A N 1
ATOM 687 C CA . GLU A 1 90 ? -0.851 -2.134 -12.888 1.00 91.94 90 GLU A CA 1
ATOM 688 C C . GLU A 1 90 ? -1.655 -3.290 -12.288 1.00 91.94 90 GLU A C 1
ATOM 690 O O . GLU A 1 90 ? -2.203 -4.133 -13.004 1.00 91.94 90 GLU A O 1
ATOM 695 N N . ARG A 1 91 ? -1.739 -3.326 -10.957 1.00 91.56 91 ARG A N 1
ATOM 696 C CA . ARG A 1 91 ? -2.597 -4.258 -10.224 1.00 91.56 91 ARG A CA 1
ATOM 697 C C . ARG A 1 91 ? -3.119 -3.596 -8.959 1.00 91.56 91 ARG A C 1
ATOM 699 O O . ARG A 1 91 ? -2.348 -3.026 -8.195 1.00 91.56 91 ARG A O 1
ATOM 706 N N . THR A 1 92 ? -4.409 -3.771 -8.690 1.00 92.69 92 THR A N 1
ATOM 707 C CA . THR A 1 92 ? -4.997 -3.497 -7.376 1.00 92.69 92 THR A CA 1
ATOM 708 C C . THR A 1 92 ? -5.396 -4.808 -6.712 1.00 92.69 92 THR A C 1
ATOM 710 O O . THR A 1 92 ? -6.051 -5.644 -7.334 1.00 92.69 92 THR A O 1
ATOM 713 N N . VAL A 1 93 ? -5.006 -4.990 -5.453 1.00 92.69 93 VAL A N 1
ATOM 714 C CA . VAL A 1 93 ? -5.384 -6.140 -4.626 1.00 92.69 93 VAL A CA 1
ATOM 715 C C . VAL A 1 93 ? -6.161 -5.645 -3.419 1.00 92.69 93 VAL A C 1
ATOM 717 O O . VAL A 1 93 ? -5.788 -4.646 -2.814 1.00 92.69 93 VAL A O 1
ATOM 720 N N . VAL A 1 94 ? -7.239 -6.349 -3.080 1.00 92.94 94 VAL A N 1
ATOM 721 C CA . VAL A 1 94 ? -8.041 -6.108 -1.879 1.00 92.94 94 VAL A CA 1
ATOM 722 C C . VAL A 1 94 ? -7.887 -7.314 -0.964 1.00 92.94 94 VAL A C 1
ATOM 724 O O . VAL A 1 94 ? -8.081 -8.449 -1.400 1.00 92.94 94 VAL A O 1
ATOM 727 N N . GLN A 1 95 ? -7.548 -7.075 0.297 1.00 90.81 95 GLN A N 1
ATOM 728 C CA . GLN A 1 95 ? -7.339 -8.107 1.301 1.00 90.81 95 GLN A CA 1
ATOM 729 C C . GLN A 1 95 ? -8.030 -7.729 2.609 1.00 90.81 95 GLN A C 1
ATOM 731 O O . GLN A 1 95 ? -8.113 -6.563 2.990 1.00 90.81 95 GLN A O 1
ATOM 736 N N . VAL A 1 96 ? -8.518 -8.743 3.312 1.00 91.50 96 VAL A N 1
ATOM 737 C CA . VAL A 1 96 ? -9.032 -8.605 4.670 1.00 91.50 96 VAL A CA 1
ATOM 738 C C . VAL A 1 96 ? -7.926 -8.996 5.647 1.00 91.50 96 VAL A C 1
ATOM 740 O O . VAL A 1 96 ? -7.391 -10.102 5.558 1.00 91.50 96 VAL A O 1
ATOM 743 N N . ILE A 1 97 ? -7.589 -8.101 6.573 1.00 89.44 97 ILE A N 1
ATOM 744 C CA . ILE A 1 97 ? -6.580 -8.327 7.613 1.00 89.44 97 ILE A CA 1
ATOM 745 C C . ILE A 1 97 ? -7.196 -8.192 9.005 1.00 89.44 97 ILE A C 1
ATOM 747 O O . ILE A 1 97 ? -8.177 -7.481 9.198 1.00 89.44 97 ILE A O 1
ATOM 751 N N . GLU A 1 98 ? -6.600 -8.871 9.981 1.00 89.81 98 GLU A N 1
ATOM 752 C CA . GLU A 1 98 ? -6.996 -8.810 11.391 1.00 89.81 98 GLU A CA 1
ATOM 753 C C . GLU A 1 98 ? -5.924 -8.079 12.203 1.00 89.81 98 GLU A C 1
ATOM 755 O O . GLU A 1 98 ? -4.791 -8.561 12.274 1.00 89.81 98 GLU A O 1
ATOM 760 N N . VAL A 1 99 ? -6.278 -6.957 12.828 1.00 88.81 99 VAL A N 1
ATOM 761 C CA . VAL A 1 99 ? -5.388 -6.142 13.672 1.00 88.81 99 VAL A CA 1
ATOM 762 C C . VAL A 1 99 ? -5.763 -6.369 15.135 1.00 88.81 99 VAL A C 1
ATOM 764 O O . VAL A 1 99 ? -6.948 -6.403 15.461 1.00 88.81 99 VAL A O 1
ATOM 767 N N . ARG A 1 100 ? -4.781 -6.563 16.017 1.00 81.94 100 ARG A N 1
ATOM 768 C CA . ARG A 1 100 ? -5.009 -6.889 17.434 1.00 81.94 100 ARG A CA 1
ATOM 769 C C . ARG A 1 100 ? -4.518 -5.786 18.349 1.00 81.94 100 ARG A C 1
ATOM 771 O O . ARG A 1 100 ? -3.520 -5.141 17.971 1.00 81.94 100 ARG A O 1
#

Foldseek 3Di:
DADDPDDDDWLKGKDFQCVFPNPQPLDPPWAWQWKFKDFADDPPDDDGDPPRGRDADPPPRGHDRIDMDTDPDFAKTWMKMWIATPVGGIDITIDIDGTD

Sequence (100 aa):
MRVASDIGGTFTDLIYLDEVIGEVSLNKDGAIANVQWDFCHQAGKFISTQGYTFLRDKKTKRAVLVVEYTFPKAGTHTVACSVQDDQGGERTVVQVIEVR

pLDDT: mean 85.45, std 12.98, range [36.28, 96.5]